Protein AF-A0A1H4JIN8-F1 (afdb_monomer_lite)

pLDDT: mean 86.29, std 13.51, range [42.47, 97.38]

Sequence (76 aa):
MKFHKNTECPQVSKGDKNYSVDVITSNPDGFLNIGFYDFEDNEWQFHTDTLTDPYENGILQPFVWWYAPTERIEQF

Foldseek 3Di:
DDKDKPPDAADADPVDRQKHPWWWKAAPVGDIFIWIAGNVVRDIDTPDPDPDDCQDVHRGHIMMIDHDPPPPPPPD

Radius of gyration: 13.03 Å; chains: 1; bounding box: 27×35×35 Å

Secondary structure (DSSP, 8-state):
---EETTS--PBPSS-SSBBPPEEEE-TT--EEEEEEETTTTEEEESS--SS-SEETTEEPP-EEEPPP-------

Structure (mmCIF, N/CA/C/O backbone):
data_AF-A0A1H4JIN8-F1
#
_entry.id   AF-A0A1H4JIN8-F1
#
loop_
_atom_site.group_PDB
_atom_site.id
_atom_site.type_symbol
_atom_site.label_atom_id
_atom_site.label_alt_id
_atom_site.label_comp_id
_atom_site.label_asym_id
_atom_site.label_entity_id
_atom_site.label_seq_id
_atom_site.pdbx_PDB_ins_code
_atom_site.Cartn_x
_atom_site.Cartn_y
_atom_site.Cartn_z
_atom_site.occupancy
_atom_site.B_iso_or_equiv
_atom_site.auth_seq_id
_atom_site.auth_comp_id
_atom_site.auth_asym_id
_atom_site.auth_atom_id
_atom_site.pdbx_PDB_model_num
ATOM 1 N N . MET A 1 1 ? 11.793 2.663 12.511 1.00 80.94 1 MET A N 1
ATOM 2 C CA . MET A 1 1 ? 10.984 2.496 11.286 1.00 80.94 1 MET A CA 1
ATOM 3 C C . MET A 1 1 ? 11.021 1.029 10.885 1.00 80.94 1 MET A C 1
ATOM 5 O O . MET A 1 1 ? 12.102 0.453 10.919 1.00 80.94 1 MET A O 1
ATOM 9 N N . LYS A 1 2 ? 9.870 0.409 10.608 1.00 91.56 2 LYS A N 1
ATOM 10 C CA . LYS A 1 2 ? 9.775 -0.996 10.182 1.00 91.56 2 LYS A CA 1
ATOM 11 C C . LYS A 1 2 ? 9.230 -1.026 8.758 1.00 91.56 2 LYS A C 1
ATOM 13 O O . LYS A 1 2 ? 8.224 -0.376 8.498 1.00 91.56 2 LYS A O 1
ATOM 18 N N . PHE A 1 3 ? 9.906 -1.760 7.883 1.00 94.81 3 PHE A N 1
ATOM 19 C CA . PHE A 1 3 ? 9.479 -1.971 6.504 1.00 94.81 3 PHE A CA 1
ATOM 20 C C . PHE A 1 3 ? 8.693 -3.272 6.387 1.00 94.81 3 PHE A C 1
ATOM 22 O O . PHE A 1 3 ? 8.991 -4.248 7.081 1.00 94.81 3 PHE A O 1
ATOM 29 N N . HIS A 1 4 ? 7.728 -3.264 5.481 1.00 97.38 4 HIS A N 1
ATOM 30 C CA . HIS A 1 4 ? 6.842 -4.372 5.167 1.00 97.38 4 HIS A CA 1
ATOM 31 C C . HIS A 1 4 ? 6.827 -4.604 3.658 1.00 97.38 4 HIS A C 1
ATOM 33 O O . HIS A 1 4 ? 7.048 -3.672 2.882 1.00 97.38 4 HIS A O 1
ATOM 39 N N . LYS A 1 5 ? 6.585 -5.842 3.233 1.00 96.44 5 LYS A N 1
ATOM 40 C CA . LYS A 1 5 ? 6.415 -6.177 1.813 1.00 96.44 5 LYS A CA 1
ATOM 41 C C . LYS A 1 5 ? 5.017 -5.783 1.331 1.00 96.44 5 LYS A C 1
ATOM 43 O O . LYS A 1 5 ? 4.077 -5.783 2.118 1.00 96.44 5 LYS A O 1
ATOM 48 N N . ASN A 1 6 ? 4.853 -5.555 0.029 1.00 93.12 6 ASN A N 1
ATOM 49 C CA . ASN A 1 6 ? 3.544 -5.325 -0.603 1.00 93.12 6 ASN A CA 1
ATOM 50 C C . ASN A 1 6 ? 2.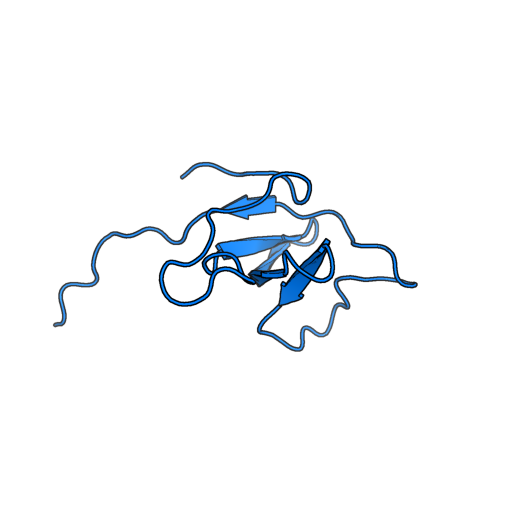519 -6.463 -0.398 1.00 93.12 6 ASN A C 1
ATOM 52 O O . ASN A 1 6 ? 1.323 -6.245 -0.549 1.00 93.12 6 ASN A O 1
ATOM 56 N N . THR A 1 7 ? 2.972 -7.661 -0.021 1.00 94.88 7 THR A N 1
ATOM 57 C CA . THR A 1 7 ? 2.111 -8.796 0.351 1.00 94.88 7 THR A CA 1
ATOM 58 C C . THR A 1 7 ? 1.596 -8.745 1.792 1.00 94.88 7 THR A C 1
ATOM 60 O O . THR A 1 7 ? 0.774 -9.569 2.177 1.00 94.88 7 THR A O 1
ATOM 63 N N . GLU A 1 8 ? 2.131 -7.857 2.631 1.00 96.38 8 GLU A N 1
ATOM 64 C CA . GLU A 1 8 ? 1.645 -7.627 3.991 1.00 96.38 8 GLU A CA 1
ATOM 65 C C . GLU A 1 8 ? 0.637 -6.476 3.972 1.00 96.38 8 GLU A C 1
ATOM 67 O O . GLU A 1 8 ? 0.943 -5.399 3.461 1.00 96.38 8 GLU A O 1
ATOM 72 N N . CYS A 1 9 ? -0.546 -6.678 4.554 1.00 94.81 9 CYS A N 1
ATOM 73 C CA . CYS A 1 9 ? -1.577 -5.644 4.585 1.00 94.81 9 CYS A CA 1
ATOM 74 C C . CYS A 1 9 ? -1.346 -4.671 5.758 1.00 94.81 9 CYS A C 1
ATOM 76 O O . CYS A 1 9 ? -1.067 -5.122 6.879 1.00 94.81 9 CYS A O 1
ATOM 78 N N . PRO A 1 10 ? -1.492 -3.351 5.551 1.00 95.69 10 PRO A N 1
ATOM 79 C CA . PRO A 1 10 ? -1.480 -2.382 6.640 1.00 95.69 10 PRO A CA 1
ATOM 80 C C . PRO A 1 10 ? -2.713 -2.504 7.541 1.00 95.69 10 PRO A C 1
ATOM 82 O O . PRO A 1 10 ? -3.648 -3.266 7.291 1.00 95.69 10 PRO A O 1
ATOM 85 N N . GLN A 1 11 ? -2.723 -1.725 8.621 1.00 94.94 11 GLN A N 1
ATOM 86 C CA . GLN A 1 11 ? -3.879 -1.639 9.506 1.00 94.94 11 GLN A CA 1
ATOM 87 C C . GLN A 1 11 ? -5.086 -1.022 8.795 1.00 94.94 11 GLN A C 1
ATOM 89 O O . GLN A 1 11 ? -4.955 -0.025 8.087 1.00 94.94 11 GLN A O 1
ATOM 94 N N . VAL A 1 12 ? -6.266 -1.584 9.055 1.00 96.19 12 VAL A N 1
ATOM 95 C CA . VAL A 1 12 ? -7.552 -1.022 8.624 1.00 96.19 12 VAL A CA 1
ATOM 96 C C . VAL A 1 12 ? -7.711 0.397 9.176 1.00 96.19 12 VAL A C 1
ATOM 98 O O . VAL A 1 12 ? -7.373 0.663 10.337 1.00 96.19 12 VAL A O 1
ATOM 101 N N . SER A 1 13 ? -8.227 1.310 8.354 1.00 92.75 13 SER A N 1
ATOM 102 C CA . SER A 1 13 ? -8.526 2.673 8.777 1.00 92.75 13 SER A CA 1
ATOM 103 C C . SER A 1 13 ? -9.648 2.692 9.821 1.00 92.75 13 SER A C 1
ATOM 105 O O . SER A 1 13 ? -10.555 1.863 9.847 1.00 92.75 13 SER A O 1
ATOM 107 N N . LYS A 1 14 ? -9.592 3.659 10.744 1.00 90.00 14 LYS A N 1
ATOM 108 C CA . LYS A 1 14 ? -10.649 3.831 11.757 1.00 90.00 14 LYS A CA 1
ATOM 109 C C . LYS A 1 14 ? -11.916 4.462 11.179 1.00 90.00 14 LYS A C 1
ATOM 111 O O . LYS A 1 14 ? -12.987 4.256 11.743 1.00 90.00 14 LYS A O 1
ATOM 116 N N . GLY A 1 15 ? -11.768 5.278 10.133 1.00 88.94 15 GLY A N 1
ATOM 117 C CA . GLY A 1 15 ? -12.866 6.031 9.523 1.00 88.94 15 GLY A CA 1
ATOM 118 C C . GLY A 1 15 ? -13.632 5.235 8.472 1.00 88.94 15 GLY A C 1
ATOM 119 O O . GLY A 1 15 ? -14.826 5.458 8.306 1.00 88.94 15 GLY A O 1
ATOM 120 N N . ASP A 1 16 ? -12.961 4.285 7.823 1.00 91.69 16 ASP A N 1
ATOM 121 C CA . ASP A 1 16 ? -13.530 3.432 6.788 1.00 91.69 16 ASP A CA 1
ATOM 122 C C . ASP A 1 16 ? -12.904 2.037 6.879 1.00 91.69 16 ASP A C 1
ATOM 124 O O . ASP A 1 16 ? -11.685 1.905 6.949 1.00 91.69 16 ASP A O 1
ATOM 128 N N . LYS A 1 17 ? -13.738 0.996 6.929 1.00 92.94 17 LYS A N 1
ATOM 129 C CA . LYS A 1 17 ? -13.272 -0.389 7.077 1.00 92.94 17 LYS A CA 1
ATOM 130 C C . LYS A 1 17 ? -12.900 -1.040 5.751 1.00 92.94 17 LYS A C 1
ATOM 132 O O . LYS A 1 17 ? -12.265 -2.091 5.786 1.00 92.94 17 LYS A O 1
ATOM 137 N N . ASN A 1 18 ? -13.285 -0.435 4.630 1.00 96.38 18 ASN A N 1
ATOM 138 C CA . ASN A 1 18 ? -12.958 -0.947 3.304 1.00 96.3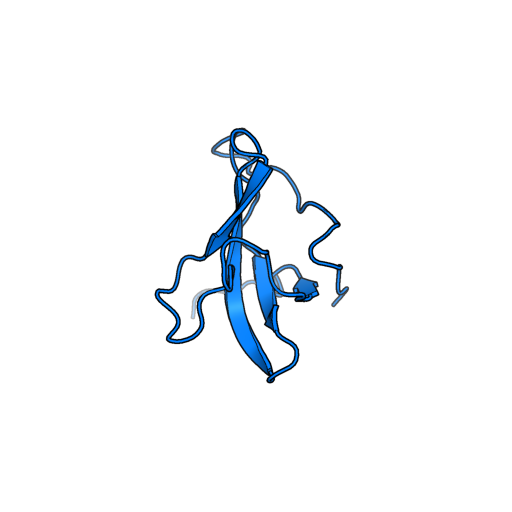8 18 ASN A CA 1
ATOM 139 C C . ASN A 1 18 ? -11.509 -0.627 2.924 1.00 96.38 18 ASN A C 1
ATOM 141 O O . ASN A 1 18 ? -10.943 -1.308 2.080 1.00 96.38 18 ASN A O 1
ATOM 145 N N . TYR A 1 19 ? -10.871 0.330 3.607 1.00 96.00 19 TYR A N 1
ATOM 146 C CA . TYR A 1 19 ? -9.521 0.782 3.279 1.00 96.00 19 TYR A CA 1
ATOM 147 C C . TYR A 1 19 ? -8.554 0.676 4.454 1.00 96.00 19 TYR A C 1
ATOM 149 O O . TYR A 1 19 ? -8.927 0.740 5.633 1.00 96.00 19 TYR A O 1
ATOM 157 N N . SER A 1 20 ? -7.268 0.542 4.142 1.00 96.69 20 SER A N 1
ATOM 158 C CA . SER A 1 20 ? -6.206 0.680 5.133 1.00 96.69 20 SER A CA 1
ATOM 159 C C . SER A 1 20 ? -5.949 2.143 5.488 1.00 96.69 20 SER A C 1
ATOM 161 O O . SER A 1 20 ? -6.425 3.066 4.833 1.00 96.69 20 SER A O 1
ATOM 163 N N . VAL A 1 21 ? -5.164 2.375 6.539 1.00 94.94 21 VAL A N 1
ATOM 164 C CA . VAL A 1 21 ? -4.510 3.677 6.719 1.00 94.94 21 VAL A CA 1
ATOM 165 C C . VAL A 1 21 ? -3.511 3.923 5.588 1.00 94.94 21 VAL A C 1
ATOM 167 O O . VAL A 1 21 ? -2.959 2.966 5.033 1.00 94.94 21 VAL A O 1
ATOM 170 N N . ASP A 1 22 ? -3.240 5.193 5.303 1.00 94.44 22 ASP A N 1
ATOM 171 C CA . ASP A 1 22 ? -2.195 5.575 4.359 1.00 94.44 22 ASP A CA 1
ATOM 172 C C . ASP A 1 22 ? -0.814 5.161 4.873 1.00 94.44 22 ASP A C 1
ATOM 174 O O . ASP A 1 22 ? -0.473 5.308 6.055 1.00 94.44 22 ASP A O 1
ATOM 178 N N . VAL A 1 23 ? 0.008 4.672 3.953 1.00 94.44 23 VAL A N 1
ATOM 179 C CA . VAL A 1 23 ? 1.399 4.306 4.196 1.00 94.44 23 VAL A CA 1
ATOM 180 C C . VAL A 1 23 ? 2.300 4.947 3.155 1.00 94.44 23 VAL A C 1
ATOM 182 O O . VAL A 1 23 ? 1.893 5.240 2.031 1.00 94.44 23 VAL A O 1
ATOM 185 N N . ILE A 1 24 ? 3.557 5.151 3.533 1.00 94.06 24 ILE A N 1
ATOM 186 C CA . ILE A 1 24 ? 4.588 5.534 2.575 1.00 94.06 24 ILE A CA 1
ATOM 187 C C . ILE A 1 24 ? 5.071 4.252 1.907 1.00 94.06 24 ILE A C 1
ATOM 189 O O . ILE A 1 24 ? 5.329 3.257 2.585 1.00 94.06 24 ILE A O 1
ATOM 193 N N . THR A 1 25 ? 5.197 4.278 0.588 1.00 93.31 25 THR A N 1
ATOM 194 C CA . THR A 1 25 ? 5.666 3.155 -0.223 1.00 93.31 25 THR A CA 1
ATOM 195 C C . THR A 1 25 ? 6.918 3.553 -1.000 1.00 93.31 25 THR A C 1
ATOM 197 O O . THR A 1 25 ? 7.116 4.730 -1.298 1.00 93.31 25 THR A O 1
ATOM 200 N N . SER A 1 26 ? 7.776 2.580 -1.307 1.00 92.19 26 SER A N 1
ATOM 201 C CA . SER A 1 26 ? 8.955 2.758 -2.155 1.00 92.19 26 SER A CA 1
ATOM 202 C C . SER A 1 26 ? 9.114 1.574 -3.088 1.00 92.19 26 SER A C 1
ATOM 204 O O . SER A 1 26 ? 9.159 0.426 -2.632 1.00 92.19 26 SER A O 1
ATOM 206 N N . ASN A 1 27 ? 9.265 1.854 -4.377 1.00 89.75 27 ASN A N 1
ATOM 207 C CA . ASN A 1 27 ? 9.600 0.836 -5.367 1.00 89.75 27 ASN A CA 1
ATOM 208 C C . ASN A 1 27 ? 11.134 0.585 -5.424 1.00 89.75 27 ASN A C 1
ATOM 210 O O . ASN A 1 27 ? 11.896 1.298 -4.757 1.00 89.75 27 ASN A O 1
ATOM 214 N N . PRO A 1 28 ? 11.609 -0.425 -6.183 1.00 89.06 28 PRO A N 1
ATOM 215 C CA . PRO A 1 28 ? 13.032 -0.747 -6.324 1.00 89.06 28 PRO A CA 1
ATOM 216 C C . PRO A 1 28 ? 13.876 0.366 -6.953 1.00 89.06 28 PRO A C 1
ATOM 218 O O . PRO A 1 28 ? 15.065 0.458 -6.658 1.00 89.06 28 PRO A O 1
ATOM 221 N N . ASP A 1 29 ? 13.263 1.227 -7.767 1.00 87.62 29 ASP A N 1
ATOM 222 C CA . ASP A 1 29 ? 13.918 2.388 -8.381 1.00 87.62 29 ASP A CA 1
ATOM 223 C C . ASP A 1 29 ? 14.050 3.576 -7.408 1.00 87.62 29 ASP A C 1
ATOM 225 O O . ASP A 1 29 ? 14.648 4.599 -7.740 1.00 87.62 29 ASP A O 1
ATOM 229 N N . GLY A 1 30 ? 13.510 3.447 -6.190 1.00 85.88 30 GLY A N 1
ATOM 230 C CA . GLY A 1 30 ? 13.580 4.458 -5.137 1.00 85.88 30 GLY A CA 1
ATOM 231 C C . GLY A 1 30 ? 12.513 5.552 -5.229 1.00 85.88 30 GLY A C 1
ATOM 232 O O . GLY A 1 30 ? 12.603 6.539 -4.498 1.00 85.88 30 GLY A O 1
ATOM 233 N N . PHE A 1 31 ? 11.502 5.402 -6.092 1.00 87.19 31 PHE A N 1
ATOM 234 C CA . PHE A 1 31 ? 10.366 6.321 -6.139 1.00 87.19 31 PHE A CA 1
ATOM 235 C C . PHE A 1 31 ? 9.457 6.116 -4.932 1.00 87.19 31 PHE A C 1
ATOM 237 O O . PHE A 1 31 ? 9.064 4.989 -4.621 1.00 87.19 31 PHE A O 1
ATOM 244 N N . LEU A 1 32 ? 9.115 7.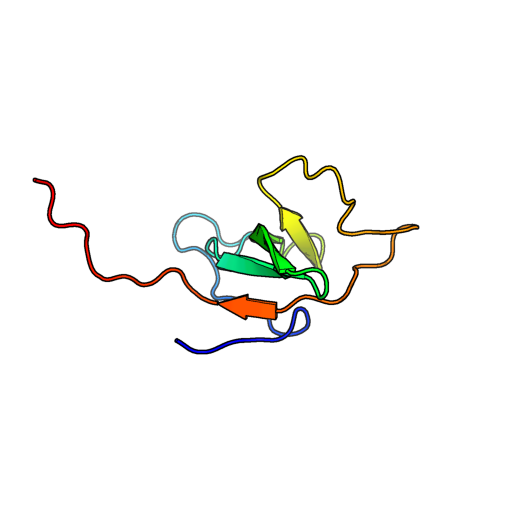227 -4.279 1.00 89.25 32 LEU A N 1
ATOM 245 C CA . LEU A 1 32 ? 8.247 7.263 -3.110 1.00 89.25 32 LEU A CA 1
ATOM 246 C C . LEU A 1 32 ? 6.819 7.627 -3.499 1.00 89.25 32 LEU A C 1
ATOM 248 O O . LEU A 1 32 ? 6.613 8.579 -4.247 1.00 89.25 32 LEU A O 1
ATOM 252 N N . ASN A 1 33 ? 5.856 6.924 -2.908 1.00 90.12 33 ASN A N 1
ATOM 253 C CA . ASN A 1 33 ? 4.426 7.170 -3.073 1.00 90.12 33 ASN A CA 1
ATOM 254 C C . ASN A 1 33 ? 3.684 7.094 -1.741 1.00 90.12 33 ASN A C 1
ATOM 256 O O . ASN A 1 33 ? 4.189 6.533 -0.766 1.00 90.12 33 ASN A O 1
ATOM 260 N N . ILE A 1 34 ? 2.456 7.607 -1.724 1.00 92.44 34 ILE A N 1
ATOM 261 C CA . ILE A 1 34 ? 1.498 7.348 -0.648 1.00 92.44 34 ILE A CA 1
ATOM 262 C C . ILE A 1 34 ? 0.482 6.348 -1.185 1.00 92.44 34 ILE A C 1
ATOM 264 O O . ILE A 1 34 ? -0.164 6.609 -2.200 1.00 92.44 34 ILE A O 1
ATOM 268 N N . GLY A 1 35 ? 0.381 5.202 -0.521 1.00 93.25 35 GLY A N 1
ATOM 269 C CA . GLY A 1 35 ? -0.528 4.132 -0.905 1.00 93.25 35 GLY A CA 1
ATOM 270 C C . GLY A 1 35 ? -1.427 3.709 0.244 1.00 93.25 35 GLY A C 1
ATOM 271 O O . GLY A 1 35 ? -1.094 3.901 1.415 1.00 93.25 35 GLY A O 1
ATOM 272 N N . PHE A 1 36 ? -2.546 3.098 -0.108 1.00 95.31 36 PHE A N 1
ATOM 273 C CA . PHE A 1 36 ? -3.467 2.435 0.803 1.00 95.31 36 PHE A CA 1
ATOM 274 C C . PHE A 1 36 ? -3.946 1.133 0.159 1.00 95.31 36 PHE A C 1
ATOM 276 O O . PHE A 1 36 ? -3.878 0.957 -1.056 1.00 95.31 36 PHE A O 1
ATOM 283 N N . TYR A 1 37 ? -4.383 0.193 0.984 1.00 96.69 37 TYR A N 1
ATOM 284 C CA . TYR A 1 37 ? -4.915 -1.079 0.522 1.00 96.69 37 TYR A CA 1
ATOM 285 C C . T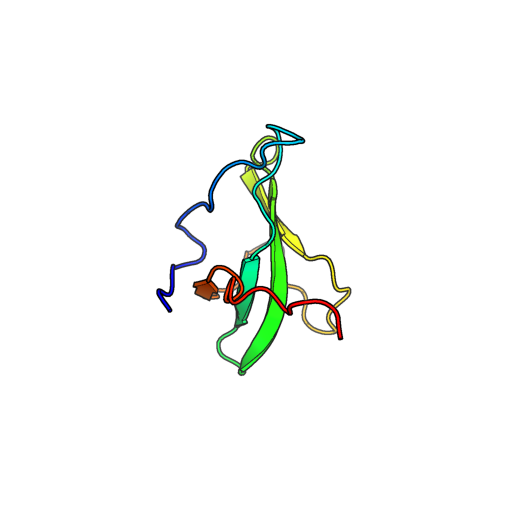YR A 1 37 ? -6.440 -1.035 0.536 1.00 96.69 37 TYR A C 1
ATOM 287 O O . TYR A 1 37 ? -7.030 -0.673 1.558 1.00 96.69 37 TYR A O 1
ATOM 295 N N . ASP A 1 38 ? -7.049 -1.403 -0.584 1.00 96.19 38 ASP A N 1
ATOM 296 C CA . ASP A 1 38 ? -8.477 -1.650 -0.721 1.00 96.19 38 ASP A CA 1
ATOM 297 C C . ASP A 1 38 ? -8.763 -3.116 -0.366 1.00 96.19 38 ASP A C 1
ATOM 299 O O . ASP A 1 38 ? -8.294 -4.048 -1.023 1.00 96.19 38 ASP A O 1
ATOM 303 N N . PHE A 1 39 ? -9.502 -3.330 0.721 1.00 95.56 39 PHE A N 1
ATOM 304 C CA . PHE A 1 39 ? -9.869 -4.661 1.195 1.00 95.56 39 PHE A CA 1
ATOM 305 C C . PHE A 1 39 ? -11.076 -5.255 0.457 1.00 95.56 39 PHE A C 1
ATOM 307 O O . PHE A 1 39 ? -11.293 -6.463 0.556 1.00 95.56 39 PHE A O 1
ATOM 314 N N . GLU A 1 40 ? -11.873 -4.441 -0.236 1.00 95.56 40 GLU A N 1
ATOM 315 C CA . GLU A 1 40 ? -13.011 -4.898 -1.036 1.00 95.56 40 GLU A CA 1
ATOM 316 C C . GLU A 1 40 ? -12.505 -5.532 -2.336 1.00 95.56 40 GLU A C 1
ATOM 318 O O . GLU A 1 40 ? -12.779 -6.707 -2.601 1.00 95.56 40 GLU A O 1
ATOM 323 N N . ASP A 1 41 ? -11.656 -4.804 -3.062 1.00 94.00 41 ASP A N 1
ATOM 324 C CA . ASP A 1 41 ? -11.085 -5.246 -4.340 1.00 94.00 41 ASP A CA 1
ATOM 325 C C . ASP A 1 41 ? -9.762 -6.026 -4.185 1.00 94.00 41 ASP A C 1
ATOM 327 O O . ASP A 1 41 ? -9.269 -6.646 -5.129 1.00 94.00 41 ASP A O 1
ATOM 331 N N . ASN A 1 42 ? -9.231 -6.111 -2.959 1.00 93.38 42 ASN A N 1
ATOM 332 C CA . ASN A 1 42 ? -7.973 -6.788 -2.608 1.00 93.38 42 ASN A CA 1
ATOM 333 C C . ASN A 1 42 ? -6.755 -6.257 -3.376 1.00 93.38 42 ASN A C 1
ATOM 335 O O . ASN A 1 42 ? -5.823 -7.008 -3.698 1.00 93.38 42 ASN A O 1
ATOM 339 N N . GLU A 1 43 ? -6.720 -4.952 -3.612 1.00 94.19 43 GLU A N 1
ATOM 340 C CA . GLU A 1 43 ? -5.692 -4.299 -4.408 1.00 94.19 43 GLU A CA 1
ATOM 341 C C . GLU A 1 43 ? -5.094 -3.076 -3.710 1.00 94.19 43 GLU A C 1
ATOM 343 O O . GLU A 1 43 ? -5.678 -2.452 -2.828 1.00 94.19 43 GLU A O 1
ATOM 348 N N . TRP A 1 44 ? -3.864 -2.748 -4.090 1.00 94.62 44 TRP A N 1
ATOM 349 C CA . TRP A 1 44 ? -3.214 -1.515 -3.671 1.00 94.62 44 TRP A CA 1
ATOM 350 C C . TRP A 1 44 ? -3.639 -0.350 -4.551 1.00 94.62 44 TRP A C 1
ATOM 352 O O . TRP A 1 44 ? -3.572 -0.441 -5.774 1.00 94.62 44 TRP A O 1
ATOM 362 N N . GLN A 1 45 ? -3.976 0.755 -3.903 1.00 92.50 45 GLN A N 1
ATOM 363 C CA . GLN A 1 45 ? -4.318 2.030 -4.508 1.00 92.50 45 GLN A CA 1
ATOM 364 C C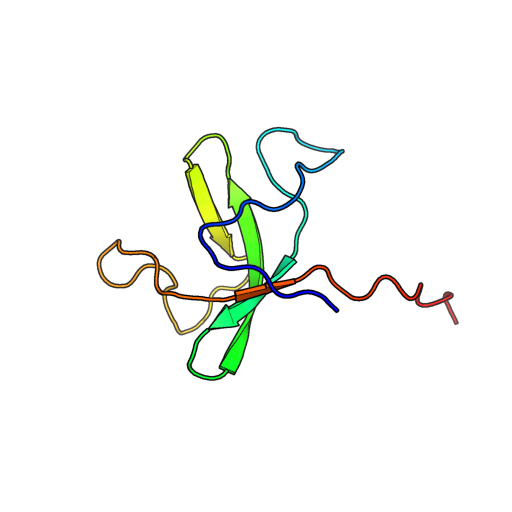 . GLN A 1 45 ? -3.283 3.079 -4.084 1.00 92.50 45 GLN A C 1
ATOM 366 O O . GLN A 1 45 ? -2.694 3.000 -3.000 1.00 92.50 45 GLN A O 1
ATOM 371 N N . PHE A 1 46 ? -3.028 4.060 -4.947 1.00 91.00 46 PHE A N 1
ATOM 372 C CA . PHE A 1 46 ? -1.999 5.077 -4.728 1.00 91.00 46 PHE A CA 1
ATOM 373 C C . PHE A 1 46 ? -2.585 6.466 -4.972 1.00 91.00 46 PHE A C 1
ATOM 375 O O . PHE A 1 46 ? -3.275 6.691 -5.959 1.00 91.00 46 PHE A O 1
ATOM 382 N N . HIS A 1 47 ? -2.309 7.407 -4.064 1.00 86.88 47 HIS A N 1
ATOM 383 C CA . HIS A 1 47 ? -2.849 8.775 -4.139 1.00 86.88 47 HIS A CA 1
ATOM 384 C C . HIS A 1 47 ? -2.177 9.641 -5.208 1.00 86.88 47 HIS A C 1
ATOM 386 O O . HIS A 1 47 ? -2.601 10.769 -5.453 1.00 86.88 47 HIS A O 1
ATOM 392 N N . THR A 1 48 ? -1.091 9.158 -5.803 1.00 69.69 48 THR A N 1
ATOM 393 C CA . THR A 1 48 ? -0.337 9.868 -6.828 1.00 69.69 48 THR A CA 1
ATOM 394 C C . THR A 1 48 ? -0.543 9.206 -8.181 1.00 69.69 48 THR A C 1
ATOM 396 O O . THR A 1 48 ? -0.304 8.010 -8.336 1.00 69.69 48 THR A O 1
ATOM 399 N N . ASP A 1 49 ? -0.880 10.018 -9.184 1.00 58.59 49 ASP A N 1
ATOM 400 C CA . ASP A 1 49 ? -0.668 9.684 -10.593 1.00 58.59 49 ASP A CA 1
ATOM 401 C C . ASP A 1 49 ? 0.845 9.678 -10.851 1.00 58.59 49 ASP A C 1
ATOM 403 O O . ASP A 1 49 ? 1.419 10.636 -11.380 1.00 58.59 49 ASP A O 1
ATOM 407 N N . THR A 1 50 ? 1.556 8.654 -10.380 1.00 56.38 50 THR A N 1
ATOM 408 C CA . THR A 1 50 ? 2.964 8.535 -10.739 1.00 56.38 50 THR A CA 1
ATOM 409 C C . THR A 1 50 ? 3.114 8.261 -12.221 1.00 56.38 50 THR A C 1
ATOM 411 O O . THR A 1 50 ? 2.331 7.537 -12.823 1.00 56.38 50 THR A O 1
ATOM 414 N N . LEU A 1 51 ? 4.197 8.785 -12.804 1.00 55.03 51 LEU A N 1
ATOM 415 C CA . LEU A 1 51 ? 4.635 8.424 -14.159 1.00 55.03 51 LEU A CA 1
ATOM 416 C C . LEU A 1 51 ? 4.886 6.913 -14.318 1.00 55.03 51 LEU A C 1
ATOM 418 O O . LEU A 1 51 ? 4.989 6.423 -15.439 1.00 55.03 51 LEU A O 1
ATOM 422 N N . THR A 1 52 ? 5.011 6.199 -13.200 1.00 62.59 52 THR A N 1
ATOM 423 C CA . THR A 1 52 ? 5.166 4.753 -13.130 1.00 62.59 52 THR A CA 1
ATOM 424 C C . THR A 1 52 ? 3.847 4.143 -12.675 1.00 62.59 52 THR A C 1
ATOM 426 O O . THR A 1 52 ? 3.394 4.417 -11.562 1.00 62.59 52 THR A O 1
ATOM 429 N N . ASP A 1 53 ? 3.245 3.327 -13.536 1.00 73.50 53 ASP A N 1
ATOM 430 C CA . ASP A 1 53 ? 2.080 2.514 -13.199 1.00 73.50 53 ASP A CA 1
ATOM 431 C C . ASP A 1 53 ? 2.499 1.446 -12.168 1.00 73.50 53 ASP A C 1
ATOM 433 O O . ASP A 1 53 ? 3.411 0.658 -12.449 1.00 73.50 53 ASP A O 1
ATOM 437 N N . PRO A 1 54 ? 1.894 1.405 -10.967 1.00 78.81 54 PRO A N 1
ATOM 438 C CA . PRO A 1 54 ? 2.166 0.344 -10.004 1.00 78.81 54 PRO A CA 1
ATOM 439 C C . PRO A 1 54 ? 1.737 -1.042 -10.519 1.00 78.81 54 PRO A C 1
ATOM 441 O O . PRO A 1 54 ? 2.227 -2.046 -10.000 1.00 78.81 54 PRO A O 1
ATOM 444 N N . TYR A 1 55 ? 0.884 -1.107 -11.547 1.00 84.00 55 TYR A N 1
ATOM 445 C CA . TYR A 1 55 ? 0.391 -2.321 -12.195 1.00 84.00 55 TYR A CA 1
ATOM 446 C C . TYR A 1 55 ? 0.837 -2.432 -13.656 1.00 8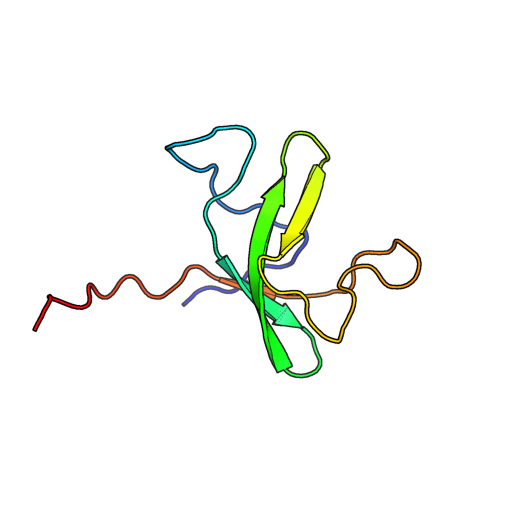4.00 55 TYR A C 1
ATOM 448 O O . TYR A 1 55 ? 0.036 -2.369 -14.589 1.00 84.00 55 TYR A O 1
ATOM 456 N N . GLU A 1 56 ? 2.117 -2.708 -13.892 1.00 85.06 56 GLU A N 1
ATOM 457 C CA . GLU A 1 56 ? 2.587 -2.978 -15.253 1.00 85.06 56 GLU A CA 1
ATOM 458 C C . GLU A 1 56 ? 1.905 -4.235 -15.832 1.00 85.06 56 GLU A C 1
ATOM 460 O O . GLU A 1 56 ? 2.043 -5.344 -15.308 1.00 85.06 56 GLU A O 1
ATOM 465 N N . ASN A 1 57 ? 1.144 -4.064 -16.920 1.00 86.00 57 ASN A N 1
ATOM 466 C CA . ASN A 1 57 ? 0.313 -5.110 -17.535 1.00 86.00 57 ASN A CA 1
ATOM 467 C C . ASN A 1 57 ? -0.697 -5.759 -16.561 1.00 86.00 57 ASN A C 1
ATOM 469 O O . ASN A 1 57 ? -0.989 -6.951 -16.673 1.00 86.00 57 ASN A O 1
ATOM 473 N N . GLY A 1 58 ? -1.218 -4.993 -15.594 1.00 85.50 58 GLY A N 1
ATOM 474 C CA . GLY A 1 58 ? -2.156 -5.493 -14.582 1.00 85.50 58 GLY A CA 1
ATOM 475 C C . GLY A 1 58 ? -1.497 -6.313 -13.468 1.00 85.50 58 GLY A C 1
ATOM 476 O O . GLY A 1 58 ? -2.195 -6.929 -12.665 1.00 85.50 58 GLY A O 1
ATOM 477 N N . ILE A 1 59 ? -0.162 -6.348 -13.408 1.00 87.69 59 ILE A N 1
ATOM 478 C CA . ILE A 1 59 ? 0.592 -7.059 -12.376 1.00 87.69 59 ILE A CA 1
ATOM 479 C C . ILE A 1 59 ? 1.212 -6.039 -11.430 1.00 87.69 59 ILE A C 1
ATOM 481 O O . ILE A 1 59 ? 2.041 -5.226 -11.843 1.00 87.69 59 ILE A O 1
ATOM 485 N N . LEU A 1 60 ? 0.849 -6.135 -10.148 1.00 89.81 60 LEU A N 1
ATOM 486 C CA . LEU A 1 60 ? 1.407 -5.289 -9.100 1.00 89.81 60 LEU A CA 1
ATOM 487 C C . LEU A 1 60 ? 2.922 -5.474 -9.012 1.00 89.81 60 LEU A C 1
ATOM 489 O O . LEU A 1 60 ? 3.420 -6.557 -8.687 1.00 89.81 60 LEU A O 1
ATOM 493 N N . GLN A 1 61 ? 3.650 -4.395 -9.262 1.00 90.69 61 GLN A N 1
ATOM 494 C CA . GLN A 1 61 ? 5.096 -4.370 -9.139 1.00 90.69 61 GLN A CA 1
ATOM 495 C C . GLN A 1 61 ? 5.517 -4.463 -7.665 1.00 90.69 61 GLN A C 1
ATOM 497 O O . GLN A 1 61 ? 4.785 -4.039 -6.765 1.00 90.69 61 GLN A O 1
ATOM 502 N N . PRO A 1 62 ? 6.689 -5.049 -7.368 1.00 92.75 62 PRO A N 1
ATOM 503 C CA . PRO A 1 62 ? 7.163 -5.163 -5.998 1.00 92.75 62 PRO A CA 1
ATOM 504 C C . PRO A 1 62 ? 7.451 -3.782 -5.408 1.00 92.75 62 PRO A C 1
ATOM 506 O O . PRO A 1 62 ? 8.056 -2.932 -6.051 1.00 92.75 62 PRO A O 1
ATOM 509 N N . PHE A 1 63 ? 7.083 -3.581 -4.148 1.00 93.62 63 PHE A N 1
ATOM 510 C CA . PHE A 1 63 ? 7.469 -2.413 -3.360 1.00 93.62 63 PHE A CA 1
ATOM 511 C C . PHE A 1 63 ? 7.512 -2.777 -1.875 1.00 93.62 63 PHE A C 1
ATOM 513 O O . PHE A 1 63 ? 7.045 -3.842 -1.451 1.00 93.62 63 PHE A O 1
ATOM 520 N N . VAL A 1 64 ? 8.083 -1.878 -1.080 1.00 96.38 64 VAL A N 1
ATOM 521 C CA . VAL A 1 64 ? 8.012 -1.928 0.382 1.00 96.38 64 VAL A CA 1
ATOM 522 C C . VAL A 1 64 ? 7.206 -0.755 0.907 1.00 96.38 64 VAL A C 1
ATOM 524 O O . VAL A 1 64 ? 7.164 0.298 0.275 1.00 96.38 64 VAL A O 1
ATOM 527 N N . TRP A 1 65 ? 6.597 -0.916 2.076 1.00 96.12 65 TRP A N 1
ATOM 528 C CA . TRP A 1 65 ? 5.853 0.153 2.731 1.00 96.12 65 TRP A CA 1
ATOM 529 C C . TRP A 1 65 ? 6.187 0.280 4.218 1.00 96.12 65 TRP A C 1
ATOM 531 O O . TRP A 1 65 ? 6.710 -0.648 4.843 1.00 96.12 65 TRP A O 1
ATOM 541 N N . TRP A 1 66 ? 5.924 1.458 4.783 1.00 96.00 66 TRP A N 1
ATOM 542 C CA . TRP A 1 66 ? 6.055 1.748 6.210 1.00 96.00 66 TRP A CA 1
ATOM 543 C C . TRP A 1 66 ? 5.078 2.845 6.645 1.00 96.00 66 TRP A C 1
ATOM 545 O O . TRP A 1 66 ? 4.670 3.701 5.859 1.00 96.00 66 TRP A O 1
ATOM 555 N N . TYR A 1 67 ? 4.721 2.847 7.930 1.00 94.50 67 TYR A N 1
ATOM 556 C CA . TYR A 1 67 ? 3.946 3.942 8.511 1.00 94.50 67 TYR A CA 1
ATOM 557 C C . TYR A 1 67 ? 4.775 5.221 8.550 1.00 94.50 67 TYR A C 1
ATOM 559 O O . TYR A 1 67 ? 5.939 5.191 8.964 1.00 94.50 67 TYR A O 1
ATOM 567 N N . ALA A 1 68 ? 4.155 6.343 8.179 1.00 87.31 68 ALA A N 1
ATOM 568 C CA . ALA A 1 68 ? 4.765 7.651 8.349 1.00 87.31 68 ALA A CA 1
ATOM 569 C C . ALA A 1 68 ? 5.237 7.829 9.807 1.00 87.31 68 ALA A C 1
ATOM 571 O O . ALA A 1 68 ? 4.533 7.413 10.735 1.00 87.31 68 ALA A O 1
ATOM 572 N N . PRO A 1 69 ? 6.428 8.406 10.037 1.00 81.75 69 PRO A N 1
ATOM 573 C CA . PRO A 1 69 ? 6.901 8.665 11.387 1.00 81.75 69 PRO A CA 1
ATOM 574 C C . PRO A 1 69 ? 5.914 9.600 12.092 1.00 81.75 69 PRO A C 1
ATOM 576 O O . PRO A 1 69 ? 5.714 10.738 11.687 1.00 81.75 69 PRO A O 1
ATOM 579 N N . THR A 1 70 ? 5.278 9.107 13.153 1.00 71.50 70 THR A N 1
ATOM 580 C CA . THR A 1 70 ? 4.269 9.840 13.929 1.00 71.50 70 THR A CA 1
ATOM 581 C C . THR A 1 70 ? 4.885 10.758 14.983 1.00 71.50 70 THR A C 1
ATOM 583 O O . THR A 1 70 ? 4.238 11.027 15.998 1.00 71.50 70 THR A O 1
ATOM 586 N N . GLU A 1 71 ? 6.127 11.220 14.801 1.00 61.31 71 GLU A N 1
ATOM 587 C CA . GLU A 1 71 ? 6.588 12.373 15.574 1.00 61.31 71 GLU A CA 1
ATOM 588 C C . GLU A 1 71 ? 5.629 13.501 15.215 1.00 61.31 71 GLU A C 1
ATOM 590 O O . GLU A 1 71 ? 5.607 13.976 14.080 1.00 61.31 71 GLU A O 1
ATOM 595 N N . ARG A 1 72 ? 4.718 13.817 16.146 1.00 54.81 72 ARG A N 1
ATOM 596 C CA . ARG A 1 72 ? 3.769 14.907 15.970 1.00 54.81 72 ARG A CA 1
ATOM 597 C C . ARG A 1 72 ? 4.606 16.107 15.570 1.00 54.81 72 ARG A C 1
ATOM 599 O O . ARG A 1 72 ? 5.457 16.535 16.345 1.00 54.81 72 ARG A O 1
ATOM 606 N N . ILE A 1 73 ? 4.342 16.649 14.388 1.00 58.62 73 ILE A N 1
ATOM 607 C CA . ILE A 1 73 ? 4.649 18.046 14.142 1.00 58.62 73 ILE A CA 1
ATOM 608 C C . ILE A 1 73 ? 3.756 18.779 15.141 1.00 58.62 73 ILE A C 1
ATOM 610 O O . ILE A 1 73 ? 2.557 18.946 14.913 1.00 58.62 73 ILE A O 1
ATOM 614 N N . GLU A 1 74 ? 4.302 19.071 16.324 1.00 50.72 74 GLU A N 1
ATOM 615 C CA . GLU A 1 74 ? 3.712 20.062 17.205 1.00 50.72 74 GLU A CA 1
ATOM 616 C C . GLU A 1 74 ? 3.580 21.312 16.343 1.00 50.72 74 GLU A C 1
ATOM 618 O O . GLU A 1 74 ? 4.549 21.763 15.733 1.00 50.72 74 GLU A O 1
ATOM 623 N N . GLN A 1 75 ? 2.339 21.749 16.153 1.00 50.69 75 GLN A N 1
ATOM 624 C CA . GLN A 1 75 ? 2.017 22.909 15.340 1.00 50.69 75 GLN A CA 1
ATOM 625 C C . GLN A 1 75 ? 2.847 24.086 15.871 1.00 50.69 75 GLN A C 1
ATOM 627 O O . GLN A 1 75 ? 2.651 24.491 17.016 1.00 50.69 75 GLN A O 1
ATOM 632 N N . PHE A 1 76 ? 3.805 24.561 15.070 1.00 42.47 76 PHE A N 1
ATOM 633 C CA . PHE A 1 76 ? 4.490 25.833 15.295 1.00 42.47 76 PHE A CA 1
ATOM 634 C C . PHE A 1 76 ? 3.559 26.996 14.948 1.00 42.47 76 PHE A C 1
ATOM 636 O O . PHE A 1 76 ? 2.791 26.857 13.965 1.00 42.47 76 PHE A O 1
#